Protein AF-A0A383AGG8-F1 (afdb_monomer_lite)

InterPro domains:
  IPR036278 Sialidase superfamily [SSF50939] (12-69)

pLDDT: mean 95.64, std 3.4, range [80.56, 98.44]

Secondary structure (DSSP, 8-state):
--------S----TTSTTSEEEEEEEEE-TTS-EEEEEEE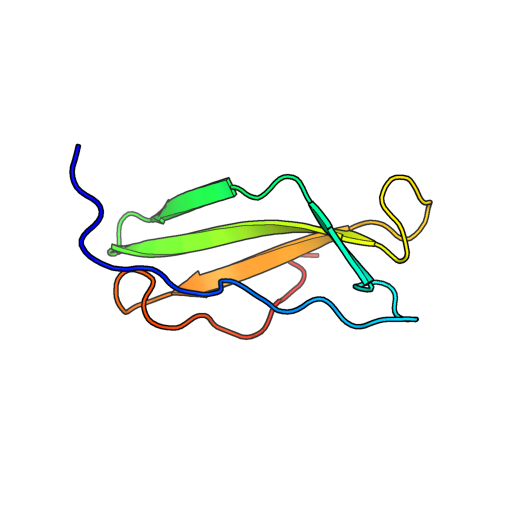ESSSS-TT-EEEEEEESSTTSS-PPPB---

Organism: NCBI:txid408172

Structure (mmCIF, N/CA/C/O backbone):
data_AF-A0A383AGG8-F1
#
_entry.id   AF-A0A383AGG8-F1
#
loop_
_atom_site.group_PDB
_atom_site.id
_atom_site.type_symbol
_atom_site.label_atom_id
_atom_site.label_alt_id
_atom_site.label_comp_id
_atom_site.label_asym_id
_atom_site.label_entity_id
_atom_site.label_seq_id
_atom_site.pdbx_PDB_ins_code
_atom_site.Cartn_x
_atom_site.Cartn_y
_atom_site.Cartn_z
_atom_site.occupancy
_atom_site.B_iso_or_equiv
_atom_site.auth_seq_id
_atom_site.auth_comp_id
_atom_site.auth_asym_id
_atom_site.auth_atom_id
_atom_site.pdbx_PDB_model_num
ATOM 1 N N . MET A 1 1 ? -8.200 19.319 16.794 1.00 81.88 1 MET A N 1
ATOM 2 C CA . MET A 1 1 ? -7.589 18.081 16.266 1.00 81.88 1 MET A CA 1
ATOM 3 C C . MET A 1 1 ? -6.292 17.874 17.018 1.00 81.88 1 MET A C 1
ATOM 5 O O . MET A 1 1 ? -5.521 18.820 17.095 1.00 81.88 1 MET A O 1
ATOM 9 N N . GLN A 1 2 ? -6.092 16.707 17.619 1.00 95.50 2 GLN A N 1
ATOM 10 C CA . GLN A 1 2 ? -4.868 16.377 18.345 1.00 95.50 2 GLN A CA 1
ATOM 11 C C . GLN A 1 2 ? -4.293 15.096 17.745 1.00 95.50 2 GLN A C 1
ATOM 13 O O . GLN A 1 2 ? -5.033 14.134 17.549 1.00 95.50 2 GLN A O 1
ATOM 18 N N . ILE A 1 3 ? -2.997 15.103 17.440 1.00 94.31 3 ILE A N 1
ATOM 19 C CA . ILE A 1 3 ? -2.261 13.901 17.044 1.00 94.31 3 ILE A CA 1
ATOM 20 C C . ILE A 1 3 ? -1.833 13.205 18.336 1.00 94.31 3 ILE A C 1
ATOM 22 O O . ILE A 1 3 ? -1.174 13.826 19.169 1.00 94.31 3 ILE 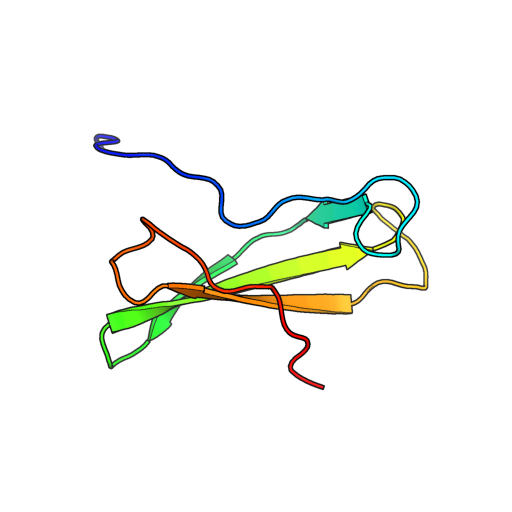A O 1
ATOM 26 N N . ILE A 1 4 ? -2.260 11.956 18.524 1.00 94.50 4 ILE A N 1
ATOM 27 C CA . ILE A 1 4 ? -1.933 11.153 19.714 1.00 94.50 4 ILE A CA 1
ATOM 28 C C . ILE A 1 4 ? -0.898 10.059 19.432 1.00 94.50 4 ILE A C 1
ATOM 30 O O . ILE A 1 4 ? -0.324 9.533 20.377 1.00 94.50 4 ILE A O 1
ATOM 34 N N . ASP A 1 5 ? -0.669 9.732 18.158 1.00 93.75 5 ASP A N 1
ATOM 35 C CA . ASP A 1 5 ? 0.298 8.729 17.716 1.00 93.75 5 ASP A CA 1
ATOM 36 C C . ASP A 1 5 ? 0.693 8.969 16.246 1.00 93.75 5 ASP A C 1
ATOM 38 O O . ASP A 1 5 ? 0.005 9.697 15.519 1.00 93.75 5 ASP A O 1
ATOM 42 N N . SER A 1 6 ? 1.800 8.373 15.807 1.00 93.06 6 SER A N 1
ATOM 43 C CA . SER A 1 6 ? 2.290 8.425 14.428 1.00 93.06 6 SER A CA 1
ATOM 44 C C . SER A 1 6 ? 3.102 7.178 14.083 1.00 93.06 6 SER A C 1
ATOM 46 O O . SER A 1 6 ? 3.869 6.693 14.908 1.00 93.06 6 SER A O 1
ATOM 48 N N . GLY A 1 7 ? 3.013 6.719 12.835 1.00 91.62 7 GLY A N 1
ATOM 49 C CA . GLY A 1 7 ? 3.752 5.553 12.361 1.00 91.62 7 GLY A CA 1
ATOM 50 C C . GLY A 1 7 ? 4.081 5.627 10.875 1.00 91.62 7 GLY A C 1
ATOM 51 O O . GLY A 1 7 ? 3.732 6.588 10.185 1.00 91.62 7 GLY A O 1
ATOM 52 N N . ILE A 1 8 ? 4.760 4.592 10.385 1.00 92.19 8 ILE A N 1
ATOM 53 C CA . ILE A 1 8 ? 5.124 4.440 8.975 1.00 92.19 8 ILE A CA 1
ATOM 54 C C . ILE A 1 8 ? 4.263 3.329 8.373 1.00 92.19 8 ILE A C 1
ATOM 56 O O . ILE A 1 8 ? 4.247 2.209 8.871 1.00 92.19 8 ILE A O 1
ATOM 60 N N . LEU A 1 9 ? 3.565 3.649 7.283 1.00 92.25 9 LEU A N 1
ATOM 61 C CA . LEU A 1 9 ? 2.734 2.700 6.538 1.00 92.25 9 LEU A CA 1
ATOM 62 C C . LEU A 1 9 ? 3.596 1.682 5.777 1.00 92.25 9 LEU A C 1
ATOM 64 O O . LEU A 1 9 ? 3.331 0.485 5.823 1.00 92.25 9 LEU A O 1
ATOM 68 N N . ASN A 1 10 ? 4.613 2.159 5.051 1.00 91.31 10 ASN A N 1
ATOM 69 C CA . ASN A 1 10 ? 5.503 1.329 4.241 1.00 91.31 10 ASN A CA 1
ATOM 70 C C . ASN A 1 10 ? 6.809 2.073 3.914 1.00 91.31 10 ASN A C 1
ATOM 72 O O . ASN A 1 10 ? 6.833 3.304 3.881 1.00 91.31 10 ASN A O 1
ATOM 76 N N . HIS A 1 11 ? 7.871 1.321 3.629 1.00 93.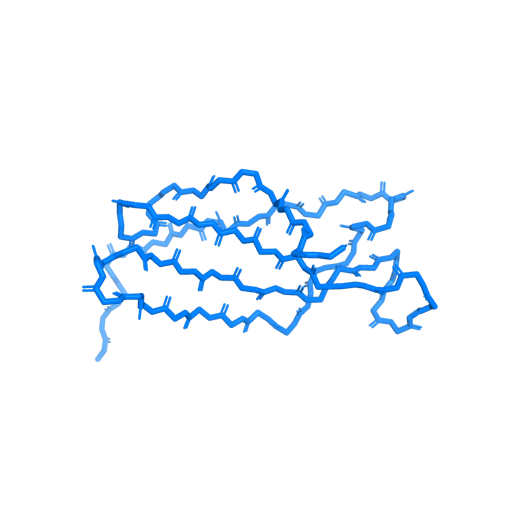19 11 HIS A N 1
ATOM 77 C CA . HIS A 1 11 ? 9.169 1.837 3.209 1.00 93.19 11 HIS A CA 1
ATOM 78 C C . HIS A 1 11 ? 9.366 1.669 1.697 1.00 93.19 11 HIS A C 1
ATOM 80 O O . HIS A 1 11 ? 9.114 0.601 1.128 1.00 93.19 11 HIS A O 1
ATOM 86 N N . SER A 1 12 ? 9.839 2.737 1.056 1.00 94.38 12 SER A N 1
ATOM 87 C CA . SER A 1 12 ? 10.360 2.696 -0.310 1.00 94.38 12 SER A CA 1
ATOM 88 C C . SER A 1 12 ? 11.722 2.009 -0.348 1.00 94.38 12 SER A C 1
ATOM 90 O O . SER A 1 12 ? 12.487 2.090 0.616 1.00 94.38 12 SER A O 1
ATOM 92 N N . GLU A 1 13 ? 12.069 1.424 -1.489 1.00 96.06 13 GLU A N 1
ATOM 93 C CA . GLU A 1 13 ? 13.360 0.765 -1.688 1.00 96.06 13 GLU A CA 1
ATOM 94 C C . GLU A 1 13 ? 14.072 1.335 -2.920 1.00 96.06 13 GLU A C 1
ATOM 96 O O . GLU A 1 13 ? 13.596 1.211 -4.050 1.00 96.06 13 GLU A O 1
ATOM 101 N N . VAL A 1 14 ? 15.207 2.003 -2.696 1.00 96.31 14 VAL A N 1
ATOM 102 C CA . VAL A 1 14 ? 15.962 2.709 -3.743 1.00 96.31 14 VAL A CA 1
ATOM 103 C C . VAL A 1 14 ? 16.428 1.735 -4.826 1.00 96.31 14 VAL A C 1
ATOM 105 O O . VAL A 1 14 ? 16.948 0.667 -4.524 1.00 96.31 14 VAL A O 1
ATOM 108 N N . GLY A 1 15 ? 16.281 2.128 -6.094 1.00 96.38 15 GLY A N 1
ATOM 109 C CA . GLY A 1 15 ? 16.710 1.315 -7.238 1.00 96.38 15 GLY A CA 1
ATOM 110 C C . GLY A 1 15 ? 15.763 0.165 -7.589 1.00 96.38 15 GLY A C 1
ATOM 111 O O . GLY A 1 15 ? 16.111 -0.668 -8.421 1.00 96.38 15 GLY A O 1
ATOM 112 N N . THR A 1 16 ? 14.574 0.118 -6.984 1.00 96.31 16 THR A N 1
ATOM 113 C CA . THR A 1 16 ? 13.535 -0.875 -7.288 1.00 96.31 16 THR A CA 1
ATOM 114 C C . THR A 1 16 ? 12.307 -0.211 -7.918 1.00 96.31 16 THR A C 1
ATOM 116 O O . THR A 1 16 ? 12.146 1.003 -7.784 1.00 96.31 16 THR A O 1
ATOM 119 N N . PRO A 1 17 ? 11.364 -0.988 -8.484 1.00 96.12 17 PRO A N 1
ATOM 120 C CA . PRO A 1 17 ? 10.024 -0.508 -8.854 1.00 96.12 17 PRO A CA 1
ATOM 121 C C . PRO A 1 17 ? 9.170 0.032 -7.688 1.00 96.12 17 PRO A C 1
ATOM 123 O O . PRO A 1 17 ? 7.988 0.315 -7.855 1.00 96.12 17 PRO A O 1
ATOM 126 N N . ARG A 1 18 ? 9.734 0.131 -6.477 1.00 95.62 18 ARG A N 1
ATOM 127 C CA . ARG A 1 18 ? 9.118 0.689 -5.265 1.00 95.62 18 ARG A CA 1
ATOM 128 C C . ARG A 1 18 ? 9.955 1.825 -4.670 1.00 95.62 18 ARG A C 1
ATOM 130 O O . ARG A 1 18 ? 9.851 2.123 -3.479 1.00 95.62 18 ARG A O 1
ATOM 137 N N . ALA A 1 19 ? 10.822 2.442 -5.468 1.00 97.50 19 ALA A N 1
ATOM 138 C CA . ALA A 1 19 ? 11.671 3.541 -5.020 1.00 97.50 19 ALA A CA 1
ATOM 139 C C . ALA A 1 19 ? 10.870 4.807 -4.685 1.00 97.50 19 ALA A C 1
ATOM 141 O O . ALA A 1 19 ? 11.308 5.607 -3.861 1.00 97.50 19 ALA A O 1
ATOM 142 N N . THR A 1 20 ? 9.689 4.979 -5.279 1.00 97.38 20 THR A N 1
ATOM 143 C CA . THR A 1 20 ? 8.773 6.088 -5.002 1.00 97.38 20 THR A CA 1
ATOM 144 C C . THR A 1 20 ? 7.399 5.553 -4.610 1.00 97.38 20 THR A C 1
ATOM 146 O O . THR A 1 20 ? 6.810 4.771 -5.349 1.00 97.38 20 THR A O 1
ATOM 149 N N . LEU A 1 21 ? 6.880 5.998 -3.460 1.00 97.12 21 LEU A N 1
ATOM 150 C CA . LEU A 1 21 ? 5.530 5.690 -2.976 1.00 97.12 21 LEU A CA 1
ATOM 151 C C . LEU A 1 21 ? 4.743 6.999 -2.841 1.00 97.12 21 LEU A C 1
ATOM 153 O O . LEU A 1 21 ? 5.130 7.883 -2.076 1.00 97.12 21 LEU A O 1
ATOM 157 N N . THR A 1 22 ? 3.665 7.161 -3.604 1.00 96.62 22 THR A N 1
ATOM 158 C CA . THR A 1 22 ? 2.934 8.435 -3.722 1.00 96.62 22 THR A CA 1
ATOM 159 C C . THR A 1 22 ? 1.423 8.260 -3.636 1.00 96.62 22 THR A C 1
ATOM 161 O O . THR A 1 22 ? 0.897 7.153 -3.743 1.00 96.62 22 THR A O 1
ATOM 164 N N . PHE A 1 23 ? 0.728 9.382 -3.421 1.00 96.38 23 PHE A N 1
ATOM 165 C CA . PHE A 1 23 ? -0.736 9.470 -3.370 1.00 96.38 23 PHE A CA 1
ATOM 166 C C . PHE A 1 23 ? -1.376 8.458 -2.400 1.00 96.38 23 PHE A C 1
ATOM 168 O O . PHE A 1 23 ? -2.222 7.661 -2.814 1.00 96.38 23 PHE A O 1
ATOM 175 N N . PRO A 1 24 ? -0.963 8.443 -1.115 1.00 96.69 24 PRO A N 1
ATOM 176 C CA . PRO A 1 24 ? -1.513 7.498 -0.162 1.00 96.69 24 PRO A CA 1
ATOM 177 C C . PRO A 1 24 ? -2.991 7.789 0.108 1.00 96.69 24 PRO A C 1
ATOM 179 O O . PRO A 1 24 ? -3.416 8.943 0.187 1.00 96.69 24 PRO A O 1
ATOM 182 N N . SER A 1 25 ? -3.756 6.726 0.314 1.00 97.62 25 SER A N 1
ATOM 183 C CA . SER A 1 25 ? -5.123 6.783 0.826 1.00 97.62 25 SER A CA 1
ATOM 184 C C . SER A 1 25 ? -5.320 5.684 1.861 1.00 97.62 25 SER A C 1
ATOM 186 O O . SER A 1 25 ? -4.694 4.628 1.767 1.00 97.62 25 SER A O 1
ATOM 188 N N . VAL A 1 26 ? -6.171 5.932 2.855 1.00 97.75 26 VAL A N 1
ATOM 189 C CA . VAL A 1 26 ? -6.501 4.974 3.916 1.00 97.75 26 VAL A CA 1
ATOM 190 C C . VAL A 1 26 ? -8.007 4.968 4.126 1.00 97.75 26 VAL A C 1
ATOM 192 O O . VAL A 1 26 ? -8.630 6.024 4.227 1.00 97.75 26 VAL A O 1
ATOM 195 N N . VAL A 1 27 ? -8.588 3.775 4.225 1.00 98.25 27 VAL A N 1
ATOM 196 C CA . VAL A 1 27 ? -10.005 3.573 4.529 1.00 98.25 27 VAL A CA 1
ATOM 197 C C . VAL A 1 27 ? -10.172 2.511 5.614 1.00 98.25 27 VAL A C 1
ATOM 199 O O . VAL A 1 27 ? -9.465 1.503 5.628 1.00 98.25 27 VAL A O 1
ATOM 202 N N . ALA A 1 28 ? -11.121 2.729 6.523 1.00 98.38 28 ALA A N 1
ATOM 203 C CA . ALA A 1 28 ? -11.550 1.708 7.470 1.00 98.38 28 ALA A CA 1
ATOM 204 C C . ALA A 1 28 ? -12.595 0.797 6.813 1.00 98.38 28 ALA A C 1
ATOM 206 O O . ALA A 1 28 ? -13.600 1.269 6.277 1.00 98.38 28 ALA A O 1
ATOM 207 N N . LEU A 1 29 ? -12.361 -0.511 6.855 1.00 98.38 29 LEU A N 1
ATOM 208 C CA . LEU A 1 29 ? -13.326 -1.520 6.433 1.00 98.38 29 LEU A CA 1
ATOM 209 C C . LEU A 1 29 ? -14.360 -1.763 7.543 1.00 98.38 29 LEU A C 1
ATOM 211 O O . LEU A 1 29 ? -14.140 -1.431 8.708 1.00 98.38 29 LEU A O 1
ATOM 215 N N . SER A 1 30 ? -15.488 -2.392 7.203 1.00 98.31 30 SER A N 1
ATOM 216 C CA . SER A 1 30 ? -16.589 -2.640 8.150 1.00 98.31 30 SER A CA 1
ATOM 217 C C . SER A 1 30 ? -16.202 -3.502 9.358 1.00 98.31 30 SER A C 1
ATOM 219 O O . SER A 1 30 ? -16.851 -3.426 10.395 1.00 98.31 30 SER A O 1
ATOM 221 N N . ASN A 1 31 ? -15.145 -4.308 9.240 1.00 97.81 31 ASN A N 1
ATOM 222 C CA . ASN A 1 31 ? -14.612 -5.144 10.315 1.00 97.81 31 ASN A CA 1
ATOM 223 C C . ASN A 1 31 ? -13.550 -4.431 11.181 1.00 97.81 31 ASN A C 1
ATOM 225 O O . ASN A 1 31 ? -12.932 -5.078 12.021 1.00 97.81 31 ASN A O 1
ATOM 229 N N . GLY A 1 32 ? -13.292 -3.139 10.952 1.00 98.12 32 GLY A N 1
ATOM 230 C CA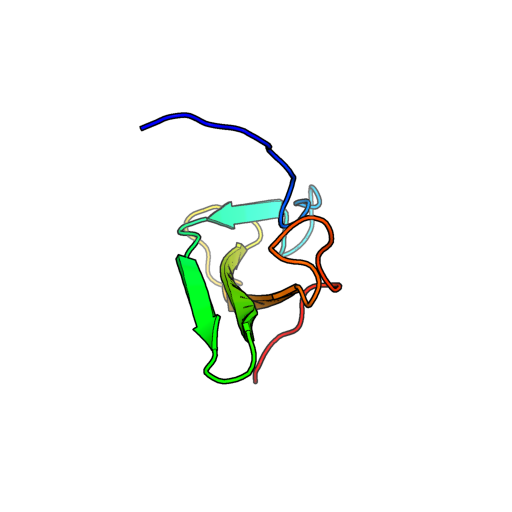 . GLY A 1 32 ? -12.286 -2.356 11.674 1.00 98.12 32 GLY A CA 1
ATOM 231 C C . GLY A 1 32 ? -10.857 -2.462 11.127 1.00 98.12 32 GLY A C 1
ATOM 232 O O . GLY A 1 32 ? -9.996 -1.704 11.567 1.00 98.12 32 GLY A O 1
ATOM 233 N N . THR A 1 33 ? -10.585 -3.335 10.149 1.00 98.44 33 THR A N 1
ATOM 234 C CA . THR A 1 33 ? -9.291 -3.360 9.448 1.00 98.44 33 THR A CA 1
ATOM 235 C C . THR A 1 33 ? -9.096 -2.045 8.691 1.00 98.44 33 THR A C 1
ATOM 237 O O . THR A 1 33 ? -9.983 -1.617 7.949 1.00 98.44 33 THR A O 1
ATOM 240 N N . LEU A 1 34 ? -7.919 -1.431 8.806 1.00 98.19 34 LEU A N 1
ATOM 241 C CA . LEU A 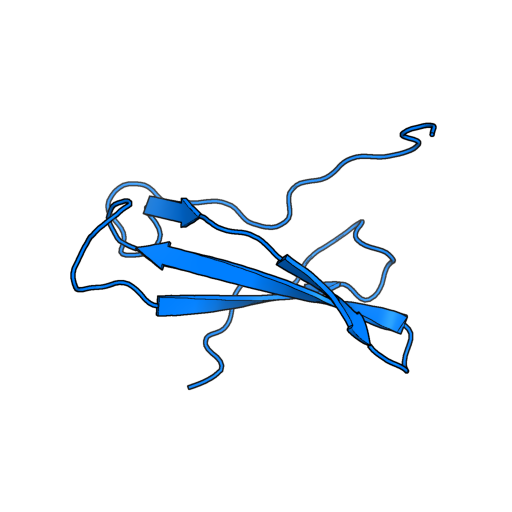1 34 ? -7.521 -0.339 7.920 1.00 98.19 34 LEU A CA 1
ATOM 242 C C . LEU A 1 34 ? -6.907 -0.922 6.647 1.00 98.19 34 LEU A C 1
ATOM 244 O O . LEU A 1 34 ? -6.002 -1.756 6.714 1.00 98.19 34 LEU A O 1
ATOM 248 N N . LEU A 1 35 ? -7.386 -0.477 5.489 1.00 98.12 35 LEU A N 1
ATOM 249 C CA . LEU A 1 35 ? -6.784 -0.744 4.188 1.00 98.12 35 LEU A CA 1
ATOM 250 C C . LEU A 1 35 ? -6.159 0.550 3.680 1.00 98.12 35 LEU A C 1
ATOM 252 O O . LEU A 1 35 ? -6.848 1.561 3.541 1.00 98.12 35 LEU A O 1
ATOM 256 N N . ALA A 1 36 ? -4.867 0.506 3.388 1.00 98.12 36 ALA A N 1
ATOM 257 C CA . ALA A 1 36 ? -4.154 1.615 2.790 1.00 98.12 36 ALA A CA 1
ATOM 258 C C . ALA A 1 36 ? -3.686 1.270 1.382 1.00 98.12 36 ALA A C 1
ATOM 260 O O . ALA A 1 36 ? -3.325 0.125 1.118 1.00 98.12 36 ALA A O 1
ATOM 261 N N . SER A 1 37 ? -3.669 2.266 0.502 1.00 97.44 37 SER A N 1
ATOM 262 C CA . SER A 1 37 ? -3.193 2.161 -0.874 1.00 97.44 37 SER A CA 1
ATOM 263 C C . SER A 1 37 ? -2.179 3.246 -1.189 1.00 97.44 37 SER A C 1
ATOM 265 O O . SER A 1 37 ? -2.330 4.371 -0.713 1.00 97.44 37 SER A O 1
ATOM 267 N N . CYS A 1 38 ? -1.215 2.952 -2.053 1.00 96.75 38 CYS A N 1
ATOM 268 C CA . CYS A 1 38 ? -0.332 3.957 -2.645 1.00 96.75 38 CYS A CA 1
ATOM 269 C C . CYS A 1 38 ? 0.050 3.573 -4.080 1.00 96.75 38 CYS A C 1
ATOM 271 O O . CYS A 1 38 ? -0.017 2.399 -4.452 1.00 96.75 38 CYS A O 1
ATOM 273 N N . ARG A 1 39 ? 0.453 4.565 -4.878 1.00 97.00 39 ARG A N 1
ATOM 274 C CA . ARG A 1 39 ? 1.125 4.351 -6.166 1.00 97.00 39 ARG A CA 1
ATOM 275 C C . ARG A 1 39 ? 2.596 4.070 -5.894 1.00 97.00 39 ARG A C 1
ATOM 277 O O . ARG A 1 39 ? 3.257 4.901 -5.272 1.00 97.00 39 ARG A O 1
ATOM 284 N N . ALA A 1 40 ? 3.081 2.925 -6.352 1.00 97.12 40 ALA A N 1
ATOM 285 C CA . ALA A 1 40 ? 4.484 2.539 -6.306 1.00 97.12 40 ALA A CA 1
ATOM 286 C C . ALA A 1 40 ? 5.082 2.601 -7.712 1.00 97.12 40 ALA A C 1
ATOM 288 O O . ALA A 1 40 ? 4.410 2.212 -8.664 1.00 97.12 40 ALA A O 1
ATOM 289 N N . GLY A 1 41 ? 6.319 3.071 -7.830 1.00 97.56 41 GLY A N 1
ATOM 290 C CA . GLY A 1 41 ? 7.073 3.068 -9.083 1.00 97.56 41 GLY A CA 1
ATOM 291 C C . GLY A 1 41 ? 8.571 3.232 -8.847 1.00 97.56 41 GLY A C 1
ATOM 292 O O . GLY A 1 41 ? 9.013 3.586 -7.743 1.00 97.56 41 GLY A O 1
ATOM 293 N N . SER A 1 42 ? 9.366 2.996 -9.891 1.00 97.94 42 SER A N 1
ATOM 294 C CA . SER A 1 42 ? 10.808 3.286 -9.880 1.00 97.94 42 SER A CA 1
ATOM 295 C C . SER A 1 42 ? 11.112 4.785 -9.775 1.00 97.94 42 SER A C 1
ATOM 297 O O . SER A 1 42 ? 12.159 5.188 -9.265 1.00 97.94 42 SER A O 1
ATOM 299 N N . SER A 1 43 ? 10.168 5.629 -10.187 1.00 96.88 43 SER A N 1
ATOM 300 C CA . SER A 1 43 ? 10.156 7.078 -9.990 1.00 96.88 43 SER A CA 1
ATOM 301 C C . SER A 1 43 ? 8.712 7.578 -9.801 1.00 96.88 43 SER A C 1
ATOM 303 O O . SER A 1 43 ? 7.793 6.781 -9.634 1.00 96.88 43 SER A O 1
ATOM 305 N N . LYS A 1 44 ? 8.493 8.897 -9.763 1.00 93.44 44 LYS A N 1
ATOM 306 C CA . LYS A 1 44 ? 7.163 9.478 -9.501 1.00 93.44 44 LYS A CA 1
ATOM 307 C C . LYS A 1 44 ? 6.194 9.407 -10.694 1.00 93.44 44 LYS A C 1
ATOM 309 O O . LYS A 1 44 ? 4.990 9.423 -10.459 1.00 93.44 44 LYS A O 1
ATOM 314 N N . ASP A 1 45 ? 6.715 9.440 -11.920 1.00 94.25 45 ASP A N 1
ATOM 315 C CA . ASP A 1 45 ? 5.933 9.476 -13.162 1.00 94.25 45 ASP A CA 1
ATOM 316 C C . ASP A 1 45 ? 6.634 8.604 -14.223 1.00 94.25 45 ASP A C 1
ATOM 318 O O . ASP A 1 45 ? 7.340 9.098 -15.102 1.00 94.25 45 ASP A O 1
ATOM 322 N N . CYS A 1 46 ? 6.490 7.288 -14.074 1.00 95.56 46 CYS A N 1
ATOM 323 C CA . CYS A 1 46 ? 7.133 6.246 -14.879 1.00 95.56 46 CYS A CA 1
ATOM 324 C C . CYS A 1 46 ? 6.146 5.182 -15.373 1.00 95.56 46 CYS A C 1
ATOM 326 O O . CYS A 1 46 ? 4.980 5.151 -14.998 1.00 95.56 46 CYS A O 1
ATOM 328 N N . ASP A 1 47 ? 6.616 4.335 -16.281 1.00 97.31 47 ASP A N 1
ATOM 329 C CA . ASP A 1 47 ? 5.831 3.289 -16.933 1.00 97.31 47 ASP A CA 1
ATOM 330 C C . ASP A 1 47 ? 5.627 2.039 -16.065 1.00 97.31 47 ASP A C 1
ATOM 332 O O . ASP A 1 47 ? 4.652 1.316 -16.262 1.00 97.31 47 ASP A O 1
ATOM 336 N N . ASP A 1 48 ? 6.509 1.794 -15.093 1.00 96.44 48 ASP A N 1
ATOM 337 C CA . ASP A 1 48 ? 6.480 0.617 -14.216 1.00 96.44 48 ASP A CA 1
ATOM 338 C C . ASP A 1 48 ? 5.579 0.765 -12.980 1.00 96.44 48 ASP A C 1
ATOM 340 O O . ASP A 1 48 ? 5.638 -0.035 -12.041 1.00 96.44 48 ASP A O 1
ATOM 344 N N . GLU A 1 49 ? 4.725 1.782 -12.977 1.00 96.19 49 GLU A N 1
ATOM 345 C CA . GLU A 1 49 ? 3.911 2.110 -11.823 1.00 96.19 49 GLU A CA 1
ATOM 346 C C . GLU A 1 49 ? 2.743 1.165 -11.606 1.00 96.19 49 GLU A C 1
ATOM 348 O O . GLU A 1 49 ? 2.114 0.636 -12.523 1.00 96.19 49 GLU A O 1
ATOM 353 N N . THR A 1 50 ? 2.400 1.001 -10.337 1.00 96.25 50 THR A N 1
ATOM 354 C CA . THR A 1 50 ? 1.320 0.123 -9.914 1.00 96.25 50 THR A CA 1
ATOM 355 C C . THR A 1 50 ? 0.703 0.591 -8.601 1.00 96.25 50 THR A C 1
ATOM 357 O O . THR A 1 50 ? 1.181 1.533 -7.968 1.00 96.25 50 THR A O 1
ATOM 360 N N . ILE A 1 51 ? -0.375 -0.071 -8.186 1.00 96.75 51 ILE A N 1
ATOM 361 C CA . ILE A 1 51 ? -1.019 0.163 -6.895 1.00 96.75 51 ILE A CA 1
ATOM 362 C C . ILE A 1 51 ? -0.632 -0.954 -5.933 1.00 96.75 51 ILE A C 1
ATOM 364 O O . ILE A 1 51 ? -0.827 -2.137 -6.215 1.00 96.75 51 ILE A O 1
ATOM 368 N N . GLU A 1 52 ? -0.126 -0.563 -4.769 1.00 96.81 52 GLU A N 1
ATOM 369 C CA . GLU A 1 52 ? 0.137 -1.469 -3.655 1.00 96.81 52 GLU A CA 1
ATOM 370 C C . GLU A 1 52 ? -0.854 -1.227 -2.526 1.00 96.81 52 GLU A C 1
ATOM 372 O O . GLU A 1 52 ? -1.208 -0.083 -2.224 1.00 96.81 52 GLU A O 1
ATOM 377 N N . PHE A 1 53 ? -1.256 -2.314 -1.871 1.00 97.56 53 PHE A N 1
ATOM 378 C CA . PHE A 1 53 ? -2.083 -2.291 -0.677 1.00 97.56 53 PHE A CA 1
ATOM 379 C C . PHE A 1 53 ? -1.314 -2.774 0.551 1.00 97.56 53 PHE A C 1
ATOM 381 O O . PHE A 1 53 ? -0.582 -3.758 0.486 1.00 97.56 53 PHE A O 1
ATOM 388 N N . CYS A 1 54 ? -1.576 -2.144 1.695 1.00 97.88 54 CYS A N 1
ATOM 389 C CA . CYS A 1 54 ? -1.168 -2.612 3.020 1.00 97.88 54 CYS A CA 1
ATOM 390 C C . CYS A 1 54 ? -2.393 -2.672 3.941 1.00 97.88 54 CYS A C 1
ATOM 392 O O . CYS A 1 54 ? -3.346 -1.905 3.776 1.00 97.88 54 CYS A O 1
ATOM 394 N N . ARG A 1 55 ? -2.385 -3.571 4.927 1.00 97.75 55 ARG A N 1
ATOM 395 C CA . ARG A 1 55 ? -3.462 -3.702 5.920 1.00 97.75 55 ARG A CA 1
ATOM 396 C C . ARG A 1 55 ? -2.945 -3.513 7.335 1.00 97.75 55 ARG A C 1
ATOM 398 O O . ARG A 1 55 ? -1.851 -3.971 7.644 1.00 97.75 55 ARG A O 1
ATOM 405 N N . SER A 1 56 ? -3.775 -2.940 8.195 1.00 98.00 56 SER A N 1
ATOM 406 C CA . SER A 1 56 ? -3.572 -2.927 9.643 1.00 98.00 56 SER A CA 1
ATOM 407 C C . SER A 1 56 ? -4.810 -3.479 10.348 1.00 98.00 56 SER A C 1
ATOM 409 O O . SER A 1 56 ? -5.942 -3.147 9.993 1.00 98.00 56 SER A O 1
ATOM 411 N N . ASN A 1 57 ? -4.589 -4.327 11.353 1.00 98.25 57 ASN A N 1
ATOM 412 C CA . ASN A 1 57 ? -5.643 -4.875 12.215 1.00 98.25 57 ASN A CA 1
ATOM 413 C C . ASN A 1 57 ? -5.572 -4.318 13.648 1.00 98.25 57 ASN A C 1
ATOM 415 O O . ASN A 1 57 ? -6.290 -4.792 14.522 1.00 98.25 57 ASN A O 1
ATOM 419 N N . ASP A 1 58 ? -4.703 -3.336 13.888 1.00 96.69 58 ASP A N 1
ATOM 420 C CA . ASP A 1 58 ? -4.385 -2.776 15.205 1.00 96.69 58 ASP A CA 1
ATOM 421 C C . ASP A 1 58 ? -4.479 -1.241 15.220 1.00 96.69 58 ASP A C 1
ATOM 423 O O . ASP A 1 58 ? -3.774 -0.560 15.960 1.00 96.69 58 ASP A O 1
ATOM 427 N N . GLY A 1 59 ? -5.366 -0.681 14.392 1.00 94.50 59 GLY A N 1
ATOM 428 C CA . GLY A 1 59 ? -5.6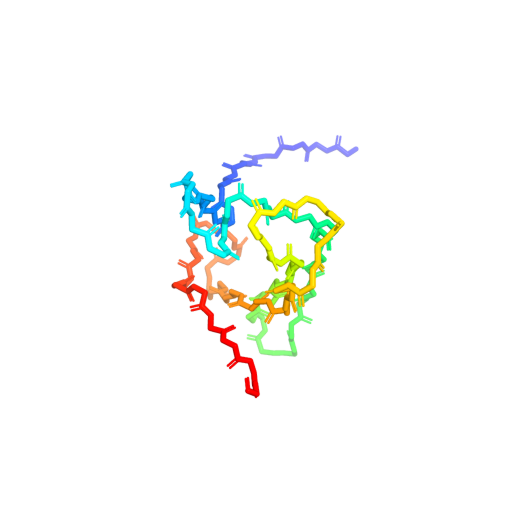29 0.760 14.368 1.00 94.50 59 GLY A CA 1
ATOM 429 C C . GLY A 1 59 ? -4.526 1.601 13.717 1.00 94.50 59 GLY A C 1
ATOM 430 O O . GLY A 1 59 ? -4.504 2.813 13.904 1.00 94.50 59 GLY A O 1
ATOM 431 N N . GLY A 1 60 ? -3.642 0.982 12.931 1.00 95.56 60 GLY A N 1
ATOM 432 C CA . GLY A 1 60 ? -2.561 1.648 12.201 1.00 95.56 60 GLY A CA 1
ATOM 433 C C . GLY A 1 60 ? -1.201 1.596 12.896 1.00 95.56 60 GLY A C 1
ATOM 434 O O . GLY A 1 60 ? -0.261 2.197 12.374 1.00 95.56 60 GLY A O 1
ATOM 435 N N . ALA A 1 61 ? -1.089 0.885 14.024 1.00 95.19 61 ALA A N 1
ATOM 436 C CA . ALA A 1 61 ? 0.167 0.724 14.754 1.00 95.19 61 ALA A CA 1
ATOM 437 C C . ALA A 1 61 ? 1.172 -0.142 13.978 1.00 95.19 61 ALA A C 1
ATOM 439 O O . ALA A 1 61 ? 2.357 0.189 13.917 1.00 95.19 61 ALA A O 1
ATOM 440 N N . THR A 1 62 ? 0.705 -1.214 13.332 1.00 96.00 62 THR A N 1
ATOM 441 C CA . THR A 1 62 ? 1.512 -2.037 12.425 1.00 96.00 62 THR A CA 1
ATOM 442 C C . THR A 1 62 ? 0.801 -2.284 11.099 1.00 96.00 62 THR A C 1
ATOM 444 O O . THR A 1 62 ? -0.429 -2.293 11.009 1.00 96.00 62 THR A O 1
ATOM 447 N N . TRP A 1 63 ? 1.597 -2.484 10.047 1.00 97.62 63 TRP A N 1
ATOM 448 C CA . TRP A 1 63 ? 1.118 -2.694 8.684 1.00 97.62 63 TRP A CA 1
ATOM 449 C C . TRP A 1 63 ? 1.685 -3.989 8.104 1.00 97.62 63 TRP A C 1
ATOM 451 O O . TRP A 1 63 ? 2.844 -4.336 8.326 1.00 97.62 63 TRP A O 1
ATOM 461 N N . SER A 1 64 ? 0.860 -4.710 7.346 1.00 97.25 64 SER A N 1
ATOM 462 C CA . SER A 1 64 ? 1.298 -5.871 6.573 1.00 97.25 64 SER A CA 1
ATOM 463 C C . SER A 1 64 ? 2.327 -5.467 5.511 1.00 97.25 64 SER A C 1
ATOM 465 O O . SER A 1 64 ? 2.310 -4.320 5.054 1.00 97.25 64 SER A O 1
ATOM 467 N N . PRO A 1 65 ? 3.139 -6.415 5.010 1.00 95.88 65 PRO A N 1
ATOM 468 C CA . PRO A 1 65 ? 3.860 -6.208 3.764 1.00 95.88 65 PRO A CA 1
ATOM 469 C C . PRO A 1 65 ? 2.912 -5.759 2.637 1.00 95.88 65 PRO A C 1
ATOM 471 O O . PRO A 1 65 ? 1.733 -6.151 2.640 1.00 95.88 65 PRO A O 1
ATOM 474 N N . PRO A 1 66 ? 3.406 -4.950 1.685 1.00 95.81 66 PRO A N 1
ATOM 475 C CA . PRO A 1 66 ? 2.624 -4.551 0.528 1.00 95.81 66 PRO A CA 1
ATOM 476 C C . PRO A 1 66 ? 2.265 -5.763 -0.326 1.00 95.81 66 PRO A C 1
ATOM 478 O O . PRO A 1 66 ? 3.073 -6.674 -0.514 1.00 95.81 66 PRO A O 1
ATOM 481 N N . TYR A 1 67 ? 1.066 -5.745 -0.892 1.00 95.88 67 TYR A N 1
ATOM 482 C CA . TYR A 1 67 ? 0.649 -6.698 -1.911 1.00 95.88 67 TYR A CA 1
ATOM 483 C C . TYR A 1 67 ? -0.013 -5.976 -3.080 1.00 95.88 67 TYR A C 1
ATOM 485 O O . TYR A 1 67 ? -0.598 -4.901 -2.921 1.00 95.88 67 TYR A O 1
ATOM 493 N N . ARG A 1 68 ? 0.073 -6.588 -4.261 1.00 93.56 68 ARG A N 1
ATOM 494 C CA . ARG A 1 68 ? -0.648 -6.134 -5.448 1.00 93.56 68 ARG A CA 1
ATOM 495 C C . ARG A 1 68 ? -1.986 -6.866 -5.511 1.00 93.56 68 ARG A C 1
ATOM 497 O O . ARG A 1 68 ? -2.013 -8.084 -5.339 1.00 93.56 68 ARG A O 1
ATOM 504 N N . PRO A 1 69 ? -3.099 -6.150 -5.700 1.00 83.25 69 PRO A N 1
ATOM 505 C CA . PRO A 1 69 ? -4.417 -6.773 -5.813 1.00 83.25 69 PRO A CA 1
ATOM 506 C C . PRO A 1 69 ? -4.645 -7.534 -7.128 1.00 83.25 69 PRO A C 1
ATOM 508 O O . PRO A 1 69 ? -5.631 -8.264 -7.215 1.00 83.25 69 PRO A O 1
ATOM 511 N N . PHE A 1 70 ? -3.783 -7.339 -8.131 1.00 80.56 70 PHE A N 1
ATOM 512 C CA . PHE A 1 70 ? -3.855 -7.925 -9.470 1.00 80.56 70 PHE A CA 1
ATOM 513 C C . PHE A 1 70 ? -2.454 -8.229 -10.008 1.00 80.56 70 PHE A C 1
ATOM 515 O O . PHE A 1 70 ? -1.518 -7.456 -9.687 1.00 80.56 70 PHE A O 1
#

Radius of gyration: 12.97 Å; chains: 1; bounding box: 33×26×37 Å

Sequence (70 aa):
MQIIDSGILNHSEVGTPRATLTFPSVVALSNGTLLASCRAGSSKDCDDETIEFCRSNDGGATWSPPYRPF

Foldseek 3Di:
DDDPDDDDQDDADAPDQQNDWDDKDWDQDPLRKIKMKTWGGNDDDDDSIAIWIWIDPPNRPDIDPTDGPD